Protein AF-A0A3D5YKK7-F1 (afdb_monomer_lite)

pLDDT: mean 90.48, std 13.0, range [45.09, 98.69]

Foldseek 3Di:
DDDPDPVVVVVVVVVVPPPDDALVNLQVQLVVCVVVVNLVSNLVSLVVSCVRVVPPVVSLVSNAVSLVVVLVVLVVQLVVCPPVLVSNLVSVVVSVVSLVVSVVRYDDPVPVVPCVVVNVVSLVVVLVVLVVVLVVCVVVVVLVVSLVSLVVSCVSPNPPDCSVVSNVVSVDPDDD

Secondary structure (DSSP, 8-state):
-----HHHHHHHHHGGGG----HHHHHHHHHHHHHTT-HHHHHHHHHHHHHHSTT-HHHHHHHHHHHHHHHHHHHHHHHHTTT-HHHHHHHHHHHHHHHHHHTTTS--TTTTTTTHHHHHHHHHHHHHHHHHHHHHHHHTT-HHHHHHHHHHHHHHSTT-TTHHHHHHHHHS----

Structure (mmCIF, N/CA/C/O backbone):
data_AF-A0A3D5YKK7-F1
#
_entry.id   AF-A0A3D5YKK7-F1
#
loop_
_atom_site.group_PDB
_atom_site.id
_atom_site.type_symbol
_atom_site.label_atom_id
_atom_site.label_alt_id
_atom_site.label_comp_id
_atom_site.label_asym_id
_atom_site.label_entity_id
_atom_site.label_seq_id
_atom_site.pdbx_PDB_ins_code
_atom_site.Cartn_x
_atom_site.Cartn_y
_atom_site.Cartn_z
_atom_site.occupancy
_atom_site.B_iso_or_equiv
_atom_site.auth_seq_id
_atom_site.auth_comp_id
_atom_site.auth_asym_id
_atom_site.auth_atom_id
_atom_site.pdbx_PDB_model_num
ATOM 1 N N . MET A 1 1 ? 16.039 -13.302 55.641 1.00 45.09 1 MET A N 1
ATOM 2 C CA . MET A 1 1 ? 15.856 -13.042 54.195 1.00 45.09 1 MET A CA 1
ATOM 3 C C . MET A 1 1 ? 16.913 -13.823 53.425 1.00 45.09 1 MET A C 1
ATOM 5 O O . MET A 1 1 ? 18.048 -13.379 53.337 1.00 45.09 1 MET A O 1
ATOM 9 N N . LYS A 1 2 ? 16.596 -15.053 53.003 1.00 49.09 2 LYS A N 1
ATOM 10 C CA . LYS A 1 2 ? 17.558 -15.962 52.362 1.00 49.09 2 LYS A CA 1
ATOM 11 C C . LYS A 1 2 ? 17.610 -15.684 50.860 1.00 49.09 2 LYS A C 1
ATOM 13 O O . LYS A 1 2 ? 16.580 -15.756 50.204 1.00 49.09 2 LYS A O 1
ATOM 18 N N . PHE A 1 3 ? 18.813 -15.353 50.388 1.00 52.88 3 PHE A N 1
ATOM 19 C CA . PHE A 1 3 ? 19.324 -15.435 49.018 1.00 52.88 3 PHE A CA 1
ATOM 20 C C . PHE A 1 3 ? 18.325 -15.996 47.992 1.00 52.88 3 PHE A C 1
ATOM 22 O O . PHE A 1 3 ? 18.299 -17.195 47.720 1.00 52.88 3 PHE A O 1
ATOM 29 N N . MET A 1 4 ? 17.517 -15.109 47.403 1.00 56.09 4 MET A N 1
ATOM 30 C CA . MET A 1 4 ? 16.804 -15.399 46.162 1.00 56.09 4 MET A CA 1
ATOM 31 C C . MET A 1 4 ? 17.864 -15.781 45.121 1.00 56.09 4 MET A C 1
ATOM 33 O O . MET A 1 4 ? 18.748 -14.987 44.804 1.00 56.09 4 MET A O 1
ATOM 37 N N . ASN A 1 5 ? 17.815 -17.037 44.682 1.00 63.28 5 ASN A N 1
ATOM 38 C CA . ASN A 1 5 ? 18.793 -17.712 43.836 1.00 63.28 5 ASN A CA 1
ATOM 39 C C . ASN A 1 5 ? 19.325 -16.837 42.689 1.00 63.28 5 ASN A C 1
ATOM 41 O O . ASN A 1 5 ? 18.693 -16.715 41.642 1.00 63.28 5 ASN A O 1
ATOM 45 N N . ILE A 1 6 ? 20.552 -16.332 42.833 1.00 68.00 6 ILE A N 1
ATOM 46 C CA . ILE A 1 6 ? 21.284 -15.611 41.776 1.00 68.00 6 ILE A CA 1
ATOM 47 C C . ILE A 1 6 ? 21.411 -16.458 40.494 1.00 68.00 6 ILE A C 1
ATOM 49 O O . ILE A 1 6 ? 21.442 -15.933 39.385 1.00 68.00 6 ILE A O 1
ATOM 53 N N . ARG A 1 7 ? 21.392 -17.793 40.642 1.00 68.38 7 ARG A N 1
ATOM 54 C CA . ARG A 1 7 ? 21.346 -18.762 39.538 1.00 68.38 7 ARG A CA 1
ATOM 55 C C . ARG A 1 7 ? 20.013 -18.748 38.781 1.00 68.38 7 ARG A C 1
ATOM 57 O O . ARG A 1 7 ? 20.026 -18.907 37.569 1.00 68.38 7 ARG A O 1
ATOM 64 N N . LEU A 1 8 ? 18.890 -18.516 39.465 1.00 70.06 8 LEU A N 1
ATOM 65 C CA . LEU A 1 8 ? 17.566 -18.383 38.845 1.00 70.06 8 LEU A CA 1
ATOM 66 C C . LEU A 1 8 ? 17.458 -17.057 38.075 1.00 70.06 8 LEU A C 1
ATOM 68 O O . LEU A 1 8 ? 16.921 -17.036 36.973 1.00 70.06 8 LEU A O 1
ATOM 72 N N . LEU A 1 9 ? 18.051 -15.981 38.607 1.00 69.50 9 LEU A N 1
ATOM 73 C CA . LEU A 1 9 ? 18.151 -14.680 37.932 1.00 69.50 9 LEU A CA 1
ATOM 74 C C . LEU A 1 9 ? 19.011 -14.755 36.653 1.00 69.50 9 LEU A C 1
ATOM 76 O O . LEU A 1 9 ? 18.621 -14.224 35.617 1.00 69.50 9 LEU A O 1
ATOM 80 N N . LEU A 1 10 ? 20.152 -15.454 36.699 1.00 69.19 10 LEU A N 1
ATOM 81 C CA . LEU A 1 10 ? 21.027 -15.672 35.535 1.00 69.19 10 LEU A CA 1
ATOM 82 C C . LEU A 1 10 ? 20.363 -16.532 34.447 1.00 69.19 10 LEU A C 1
ATOM 84 O O . LEU A 1 10 ? 20.529 -16.251 33.260 1.00 69.19 10 LEU A O 1
ATOM 88 N N . LEU A 1 11 ? 19.574 -17.536 34.839 1.00 69.62 11 LEU A N 1
ATOM 89 C CA . LEU A 1 11 ? 18.844 -18.404 33.909 1.00 69.62 11 LEU A CA 1
ATOM 90 C C . LEU A 1 11 ? 17.671 -17.665 33.242 1.00 69.62 11 LEU A C 1
ATOM 92 O O . LEU A 1 11 ? 17.438 -17.834 32.047 1.00 69.62 11 LEU A O 1
ATOM 96 N N . LEU A 1 12 ? 16.999 -16.771 33.979 1.00 68.12 12 LEU A N 1
ATOM 97 C CA . LEU A 1 12 ? 15.963 -15.887 33.439 1.00 68.12 12 LEU A CA 1
ATOM 98 C C . LEU A 1 12 ? 16.546 -14.829 32.479 1.00 68.12 12 LEU A C 1
ATOM 100 O O . LEU A 1 12 ? 15.922 -14.505 31.474 1.00 68.12 12 LEU A O 1
ATOM 104 N N . CYS A 1 13 ? 17.760 -14.332 32.748 1.00 64.31 13 CYS A N 1
ATOM 105 C CA . CYS A 1 13 ? 18.443 -13.336 31.913 1.00 64.31 13 CYS A CA 1
ATOM 106 C C . CYS A 1 13 ? 18.944 -13.918 30.570 1.00 64.31 13 CYS A C 1
ATOM 108 O O . CYS A 1 13 ? 18.939 -13.229 29.550 1.00 64.31 13 CYS A O 1
ATOM 110 N N . GLY A 1 14 ? 19.304 -15.208 30.531 1.00 64.50 14 GLY A N 1
ATOM 111 C CA . GLY A 1 14 ? 19.759 -15.890 29.310 1.00 64.50 14 GLY A CA 1
ATOM 112 C C . GLY A 1 14 ? 18.686 -16.042 28.221 1.00 64.50 14 GLY A C 1
ATOM 113 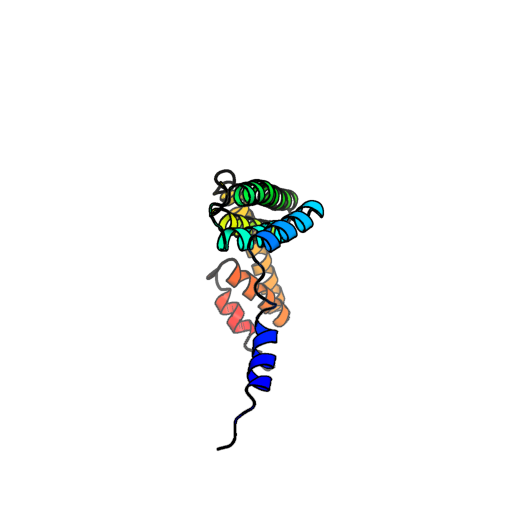O O . GLY A 1 14 ? 19.007 -16.012 27.034 1.00 64.50 14 GLY A O 1
ATOM 114 N N . LEU A 1 15 ? 17.405 -16.134 28.598 1.00 62.81 15 LEU A N 1
ATOM 115 C CA . LEU A 1 15 ? 16.281 -16.256 27.654 1.00 62.81 15 LEU A CA 1
ATOM 116 C C . LEU A 1 15 ? 15.999 -14.959 26.875 1.00 62.81 15 LEU A C 1
ATOM 118 O O . LEU A 1 15 ? 15.465 -15.008 25.768 1.00 62.81 15 LEU A O 1
ATOM 122 N N . ILE A 1 16 ? 16.406 -13.806 27.410 1.00 62.38 16 ILE A N 1
ATOM 123 C CA . ILE A 1 16 ? 16.103 -12.478 26.849 1.00 62.38 16 ILE A CA 1
ATOM 124 C C . ILE A 1 16 ? 17.078 -12.093 25.715 1.00 62.38 16 ILE A C 1
ATOM 126 O O . ILE A 1 16 ? 16.803 -11.188 24.931 1.00 62.38 16 ILE A O 1
ATOM 130 N N . LEU A 1 17 ? 18.209 -12.797 25.576 1.00 57.00 17 LEU A N 1
ATOM 131 C CA . LEU A 1 17 ? 19.287 -12.437 24.641 1.00 57.00 17 LEU A CA 1
ATOM 132 C C . LEU A 1 17 ? 19.128 -13.013 23.220 1.00 57.00 17 LEU A C 1
ATOM 134 O O . LEU A 1 17 ? 19.935 -12.706 22.344 1.00 57.00 17 LEU A O 1
ATOM 138 N N . THR A 1 18 ? 18.096 -13.817 22.949 1.00 59.97 18 THR A N 1
ATOM 139 C CA . THR A 1 18 ? 17.936 -14.511 21.652 1.00 59.97 18 THR A CA 1
ATOM 140 C C . THR A 1 18 ? 17.170 -13.719 20.586 1.00 59.97 18 THR A C 1
ATOM 142 O O . THR A 1 18 ? 17.125 -14.139 19.431 1.00 59.97 18 THR A O 1
ATOM 145 N N . SER A 1 19 ? 16.591 -12.559 20.913 1.00 55.19 19 SER A N 1
ATOM 146 C CA . SER A 1 19 ? 15.663 -11.857 20.008 1.00 55.19 19 SER A CA 1
ATOM 147 C C . SER A 1 19 ? 16.249 -10.648 19.269 1.00 55.19 19 SER A C 1
ATOM 149 O O . SER A 1 19 ? 15.604 -10.104 18.367 1.00 55.19 19 SER A O 1
ATOM 151 N N . CYS A 1 20 ? 17.485 -10.233 19.566 1.00 70.19 20 CYS A N 1
ATOM 152 C CA . CYS A 1 20 ? 18.083 -9.070 18.912 1.00 70.19 20 CYS A CA 1
ATOM 153 C C . CYS A 1 20 ? 18.785 -9.455 17.601 1.00 70.19 20 CYS A C 1
ATOM 155 O O . CYS A 1 20 ? 20.007 -9.575 17.513 1.00 70.19 20 CYS A O 1
ATOM 157 N N . HIS A 1 21 ? 18.004 -9.648 16.539 1.00 87.38 21 HIS A N 1
ATOM 158 C CA . HIS A 1 21 ? 18.564 -9.816 15.201 1.00 87.38 21 HIS A CA 1
ATOM 159 C C . HIS A 1 21 ? 19.270 -8.529 14.752 1.00 87.38 21 HIS A C 1
ATOM 161 O O . HIS A 1 21 ? 18.688 -7.449 14.780 1.00 87.38 21 HIS A O 1
ATOM 167 N N . GLY A 1 22 ? 20.525 -8.609 14.311 1.00 93.56 22 GLY A N 1
ATOM 168 C CA . GLY A 1 22 ? 21.270 -7.436 13.834 1.00 93.56 22 GLY A CA 1
ATOM 169 C C . GLY A 1 22 ? 20.873 -6.982 12.421 1.00 93.56 22 GLY A C 1
ATOM 170 O O . GLY A 1 22 ? 20.227 -7.706 11.668 1.00 93.56 22 GLY A O 1
ATOM 171 N N . ALA A 1 23 ? 21.339 -5.802 11.999 1.00 96.44 23 ALA A N 1
ATOM 172 C CA . ALA A 1 23 ? 21.065 -5.259 10.659 1.00 96.44 23 ALA A CA 1
ATOM 173 C C . ALA A 1 23 ? 21.444 -6.223 9.509 1.00 96.44 23 ALA A C 1
ATOM 175 O O . ALA A 1 23 ? 20.709 -6.382 8.539 1.00 96.44 23 ALA A O 1
ATOM 176 N N . LYS A 1 24 ? 22.574 -6.937 9.649 1.00 96.94 24 LYS A N 1
ATOM 177 C CA . LYS A 1 24 ? 23.055 -7.925 8.665 1.00 96.94 24 LYS A CA 1
ATOM 178 C C . LYS A 1 24 ? 22.111 -9.122 8.515 1.00 96.94 24 LYS A C 1
ATOM 180 O O . LYS A 1 24 ? 22.037 -9.688 7.430 1.00 96.94 24 LYS A O 1
ATOM 185 N N . TYR A 1 25 ? 21.421 -9.519 9.587 1.00 97.25 25 TYR A N 1
ATOM 186 C CA . TYR A 1 25 ? 20.433 -10.595 9.524 1.00 97.25 25 TYR A CA 1
ATOM 187 C C . TYR A 1 25 ? 19.269 -10.185 8.624 1.00 97.25 25 TYR A C 1
ATOM 189 O O . TYR A 1 25 ? 18.972 -10.894 7.669 1.00 97.25 25 TYR A O 1
ATOM 197 N N . HIS A 1 26 ? 18.687 -9.011 8.877 1.00 98.12 26 HIS A N 1
ATOM 198 C CA . HIS A 1 26 ? 17.561 -8.503 8.095 1.00 98.12 26 HIS A CA 1
ATOM 199 C C . HIS A 1 26 ? 17.933 -8.315 6.624 1.00 98.12 26 HIS A C 1
ATOM 201 O O . HIS A 1 26 ? 17.207 -8.762 5.749 1.00 98.12 26 HIS A O 1
ATOM 207 N N . TYR A 1 27 ? 19.127 -7.795 6.331 1.00 98.50 27 TYR A N 1
ATOM 208 C CA . TYR A 1 27 ? 19.618 -7.728 4.953 1.00 98.50 27 TYR A CA 1
ATOM 209 C C . TYR A 1 27 ? 19.679 -9.107 4.270 1.00 98.50 27 TYR A C 1
ATOM 211 O O . TYR A 1 27 ? 19.217 -9.267 3.144 1.00 98.50 27 TYR A O 1
ATOM 219 N N . LYS A 1 28 ? 20.200 -10.133 4.960 1.00 98.38 28 LYS A N 1
ATOM 220 C CA . LYS A 1 28 ? 20.236 -11.502 4.421 1.00 98.38 28 LYS A CA 1
ATOM 221 C C . LYS A 1 28 ? 18.837 -12.086 4.214 1.00 98.38 28 LYS A C 1
ATOM 223 O O . LYS A 1 28 ? 18.630 -12.777 3.224 1.00 98.38 28 LYS A O 1
ATOM 228 N N . GLN A 1 29 ? 17.898 -11.838 5.126 1.00 98.50 29 GLN A N 1
ATOM 229 C CA . GLN A 1 29 ? 16.512 -12.289 4.963 1.00 98.50 29 GLN A CA 1
ATOM 230 C C . GLN A 1 29 ? 15.825 -11.578 3.798 1.00 98.50 29 GLN A C 1
ATOM 232 O O . GLN A 1 29 ? 15.177 -12.231 2.989 1.00 98.50 29 GLN A O 1
ATOM 237 N N . GLY A 1 30 ? 16.042 -10.269 3.653 1.00 98.31 30 GLY A N 1
ATOM 238 C CA . GLY A 1 30 ? 15.562 -9.509 2.503 1.00 98.31 30 GLY A CA 1
ATOM 239 C C . GLY A 1 30 ? 16.059 -10.094 1.183 1.00 98.31 30 GLY A C 1
ATOM 240 O O . GLY A 1 30 ? 15.263 -10.283 0.269 1.00 98.31 30 GLY A O 1
ATOM 241 N N . ASN A 1 31 ? 17.335 -10.491 1.112 1.00 98.56 31 ASN A N 1
ATOM 242 C CA . ASN A 1 31 ? 17.887 -11.155 -0.074 1.00 98.56 31 ASN A CA 1
ATOM 243 C C . ASN A 1 31 ? 17.201 -12.490 -0.375 1.00 98.56 31 ASN A C 1
ATOM 245 O O . ASN A 1 31 ? 16.842 -12.720 -1.522 1.00 98.56 31 ASN A O 1
ATOM 249 N N . LYS A 1 32 ? 16.945 -13.325 0.639 1.00 98.62 32 LYS A N 1
ATOM 250 C CA . LYS A 1 32 ? 16.210 -14.587 0.453 1.00 98.62 32 LYS A CA 1
ATOM 251 C C . LYS A 1 32 ? 14.800 -14.357 -0.090 1.00 98.62 32 LYS A C 1
ATOM 253 O O . LYS A 1 32 ? 14.367 -15.055 -0.999 1.00 98.62 32 LYS A O 1
ATOM 258 N N . PHE A 1 33 ? 14.087 -13.363 0.440 1.00 98.69 33 PHE A N 1
ATOM 259 C CA . PHE A 1 33 ? 12.772 -12.997 -0.085 1.00 98.69 33 PHE A CA 1
ATOM 260 C C . PHE A 1 33 ? 12.858 -12.472 -1.519 1.00 98.69 33 PHE A C 1
ATOM 262 O O . PHE A 1 33 ? 12.038 -12.845 -2.351 1.00 98.69 33 PHE A O 1
ATOM 269 N N . ALA A 1 34 ? 13.862 -11.653 -1.831 1.00 97.88 34 ALA A N 1
ATOM 270 C CA . ALA A 1 34 ? 14.068 -11.133 -3.176 1.00 97.88 34 ALA A CA 1
ATOM 271 C C . ALA A 1 34 ? 14.415 -12.235 -4.194 1.00 97.88 34 ALA A C 1
ATOM 273 O O . ALA A 1 34 ? 13.921 -12.185 -5.317 1.00 97.88 34 ALA A O 1
ATOM 274 N N . GLU A 1 35 ? 15.222 -13.227 -3.807 1.00 97.75 35 GLU A N 1
ATOM 275 C CA . GLU A 1 35 ? 15.522 -14.428 -4.606 1.00 97.75 35 GLU A CA 1
ATOM 276 C C . GLU A 1 35 ? 14.260 -15.257 -4.876 1.00 97.75 35 GLU A C 1
ATOM 278 O O . GLU A 1 35 ? 14.103 -15.806 -5.960 1.00 97.75 35 GLU A O 1
ATOM 283 N N . ALA A 1 36 ? 13.323 -15.282 -3.927 1.00 98.00 36 ALA A N 1
ATOM 284 C CA . ALA A 1 36 ? 12.013 -15.908 -4.083 1.00 98.00 36 ALA A CA 1
ATOM 285 C C . ALA A 1 36 ? 10.967 -15.006 -4.777 1.00 98.00 36 ALA A C 1
ATOM 287 O O . ALA A 1 36 ? 9.779 -15.315 -4.733 1.00 98.00 36 ALA A O 1
ATOM 288 N N . HIS A 1 37 ? 11.370 -13.876 -5.374 1.00 96.69 37 HIS A N 1
ATOM 289 C CA . HIS A 1 37 ? 10.481 -12.873 -5.988 1.00 96.69 37 HIS A CA 1
ATOM 290 C C . HIS A 1 37 ? 9.419 -12.277 -5.040 1.00 96.69 37 HIS A C 1
ATOM 292 O O . HIS A 1 37 ? 8.447 -11.660 -5.466 1.00 96.69 37 HIS A O 1
ATOM 298 N N . MET A 1 38 ? 9.621 -12.389 -3.728 1.00 98.25 38 MET A N 1
ATOM 299 C CA . MET A 1 38 ? 8.737 -11.834 -2.706 1.00 98.25 38 MET A CA 1
ATOM 300 C C . MET A 1 38 ? 9.153 -10.394 -2.383 1.00 98.25 38 MET A C 1
ATOM 302 O O . MET A 1 38 ? 9.833 -10.129 -1.388 1.00 98.25 38 MET A O 1
ATOM 306 N N . LEU A 1 39 ? 8.735 -9.440 -3.219 1.00 98.38 39 LEU A N 1
ATOM 307 C CA . LEU A 1 39 ? 9.184 -8.046 -3.127 1.00 98.38 39 LEU A CA 1
ATOM 308 C C . LEU A 1 39 ? 8.738 -7.339 -1.835 1.00 98.38 39 LEU A C 1
ATOM 310 O O . LEU A 1 39 ? 9.580 -6.749 -1.159 1.00 98.38 39 LEU A O 1
ATOM 314 N N . LYS A 1 40 ? 7.459 -7.440 -1.431 1.00 98.50 40 LYS A N 1
ATOM 315 C CA . LYS A 1 40 ? 6.943 -6.798 -0.196 1.00 98.50 40 LYS A CA 1
ATOM 316 C C . LYS A 1 40 ? 7.689 -7.266 1.070 1.00 98.50 40 LYS A C 1
ATOM 318 O O . LYS A 1 40 ? 8.144 -6.413 1.843 1.00 98.50 40 LYS A O 1
ATOM 323 N N . PRO A 1 41 ? 7.880 -8.582 1.303 1.00 98.50 41 PRO A N 1
ATOM 324 C CA . PRO A 1 41 ? 8.709 -9.059 2.411 1.00 98.50 41 PRO A CA 1
ATOM 325 C C . PRO A 1 41 ? 10.170 -8.610 2.306 1.00 98.50 41 PRO A C 1
ATOM 327 O O . PRO A 1 41 ? 10.742 -8.191 3.313 1.00 98.50 41 PRO A O 1
ATOM 330 N N . ALA A 1 42 ? 10.757 -8.620 1.104 1.00 98.69 42 ALA A N 1
ATOM 331 C CA . ALA A 1 42 ? 12.142 -8.200 0.905 1.00 98.69 42 ALA A CA 1
ATOM 332 C C . ALA A 1 42 ? 12.378 -6.747 1.347 1.00 98.69 42 ALA A C 1
ATOM 334 O O . ALA A 1 42 ? 13.235 -6.494 2.194 1.00 98.69 42 ALA A O 1
ATOM 335 N N . VAL A 1 43 ? 11.575 -5.799 0.851 1.00 98.38 43 VAL A N 1
ATOM 336 C CA . VAL A 1 43 ? 11.707 -4.372 1.208 1.00 98.38 43 VAL A CA 1
ATOM 337 C C . VAL A 1 43 ? 11.406 -4.107 2.684 1.00 98.38 43 VAL A C 1
ATOM 339 O O . VAL A 1 43 ? 11.996 -3.218 3.297 1.00 98.38 43 VAL A O 1
ATOM 342 N N . THR A 1 44 ? 10.531 -4.909 3.294 1.00 98.31 44 THR A N 1
ATOM 343 C CA . THR A 1 44 ? 10.249 -4.833 4.734 1.00 98.31 44 THR A CA 1
ATOM 344 C C . THR A 1 44 ? 11.469 -5.233 5.561 1.00 98.31 44 THR A C 1
ATOM 346 O O . THR A 1 44 ? 11.801 -4.570 6.545 1.00 98.31 44 THR A O 1
ATOM 349 N N . GLU A 1 45 ? 12.175 -6.288 5.160 1.00 98.50 45 GLU A N 1
ATOM 350 C CA . GLU A 1 45 ? 13.419 -6.693 5.813 1.00 98.50 45 GLU A CA 1
ATOM 351 C C . GLU A 1 45 ? 14.556 -5.695 5.553 1.00 98.50 45 GLU A C 1
ATOM 353 O O . GLU A 1 45 ? 15.286 -5.344 6.482 1.00 98.50 45 GLU A O 1
ATOM 358 N N . TYR A 1 46 ? 14.680 -5.142 4.344 1.00 98.44 46 TYR A N 1
ATOM 359 C CA . TYR A 1 46 ? 15.670 -4.091 4.082 1.00 98.44 46 TYR A CA 1
ATOM 360 C C . TYR A 1 46 ? 15.424 -2.836 4.911 1.00 98.44 46 TYR A C 1
ATOM 362 O O . TYR A 1 46 ? 16.384 -2.299 5.465 1.00 98.44 46 TYR A O 1
ATOM 370 N N . LYS A 1 47 ? 14.164 -2.428 5.114 1.00 97.50 47 LYS A N 1
ATOM 371 C CA . LYS A 1 47 ? 13.835 -1.368 6.075 1.00 97.50 47 LYS A CA 1
ATOM 372 C C . LYS A 1 47 ? 14.386 -1.693 7.462 1.00 97.50 47 LYS A C 1
ATOM 374 O O . LYS A 1 47 ? 15.085 -0.869 8.033 1.00 97.50 47 LYS A O 1
ATOM 379 N N . LYS A 1 48 ? 14.133 -2.891 8.002 1.00 97.50 48 LYS A N 1
ATOM 380 C CA . LYS A 1 48 ? 14.650 -3.281 9.332 1.00 97.50 48 LYS A CA 1
ATOM 381 C C . LYS A 1 48 ? 16.183 -3.248 9.396 1.00 97.50 48 LYS A C 1
ATOM 383 O O . LYS A 1 48 ? 16.751 -3.002 10.461 1.00 97.50 48 LYS A O 1
ATOM 388 N N . ALA A 1 49 ? 16.864 -3.521 8.282 1.00 97.94 49 ALA A N 1
ATOM 389 C CA . ALA A 1 49 ? 18.314 -3.387 8.182 1.00 97.94 49 ALA A CA 1
ATOM 390 C C . ALA A 1 49 ? 18.757 -1.913 8.190 1.00 97.94 49 ALA A C 1
ATOM 392 O O . ALA A 1 49 ? 19.686 -1.568 8.923 1.00 97.94 49 ALA A O 1
ATOM 393 N N . LEU A 1 50 ? 18.078 -1.056 7.422 1.00 97.25 50 LEU A N 1
ATOM 394 C CA . LEU A 1 50 ? 18.345 0.381 7.313 1.00 97.25 50 LEU A CA 1
ATOM 395 C C . LEU A 1 50 ? 18.004 1.142 8.594 1.00 97.25 50 LEU A C 1
ATOM 397 O O . LEU A 1 50 ? 18.812 1.947 9.025 1.00 97.25 50 LEU A O 1
ATOM 401 N N . ASP A 1 51 ? 16.910 0.820 9.282 1.00 95.25 51 ASP A N 1
ATOM 402 C CA . ASP A 1 51 ? 16.566 1.417 10.583 1.00 95.25 51 ASP A CA 1
ATOM 403 C C . ASP A 1 51 ? 17.699 1.236 11.613 1.00 95.25 51 ASP A C 1
ATOM 405 O O . ASP A 1 51 ? 17.881 2.053 12.510 1.00 95.25 51 ASP A O 1
ATOM 409 N N . LYS A 1 52 ? 18.480 0.155 11.478 1.00 95.75 52 LYS A N 1
ATOM 410 C CA . LYS A 1 52 ? 19.629 -0.152 12.342 1.00 95.75 52 LYS A CA 1
ATOM 411 C C . LYS A 1 52 ?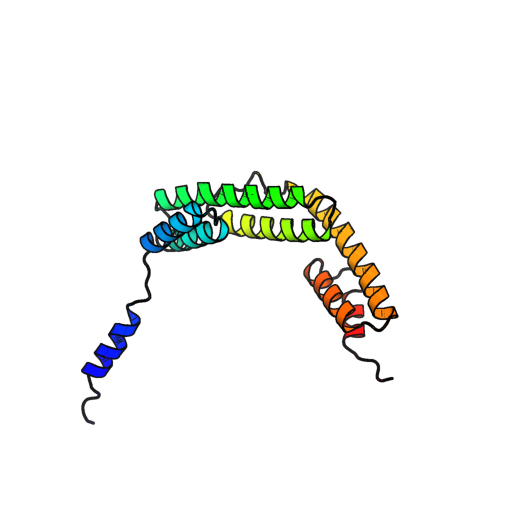 20.946 0.412 11.809 1.00 95.75 52 LYS A C 1
ATOM 413 O O . LYS A 1 52 ? 21.860 0.645 12.596 1.00 95.75 52 LYS A O 1
ATOM 418 N N . LYS A 1 53 ? 21.093 0.539 10.486 1.00 96.81 53 LYS A N 1
ATOM 419 C CA . LYS A 1 53 ? 22.294 1.052 9.801 1.00 96.81 53 LYS A CA 1
ATOM 420 C C . LYS A 1 53 ? 21.897 1.850 8.544 1.00 96.81 53 LYS A C 1
ATOM 422 O O . LYS A 1 53 ? 22.019 1.304 7.444 1.00 96.81 53 LYS A O 1
ATOM 427 N N . PRO A 1 54 ? 21.455 3.114 8.696 1.00 94.44 54 PRO A N 1
ATOM 428 C CA . PRO A 1 54 ? 20.818 3.875 7.614 1.00 94.44 54 PRO A CA 1
ATOM 429 C C . PRO A 1 54 ? 21.735 4.159 6.424 1.00 94.44 54 PRO A C 1
ATOM 431 O O . PRO A 1 54 ? 21.311 4.092 5.280 1.00 94.44 54 PRO A O 1
ATOM 434 N N . GLU A 1 55 ? 23.017 4.404 6.682 1.00 94.12 55 GLU A N 1
ATOM 435 C CA . GLU A 1 55 ? 23.987 4.822 5.659 1.00 94.12 55 GLU A CA 1
ATOM 436 C C . GLU A 1 55 ? 24.737 3.642 5.026 1.00 94.12 55 GLU A C 1
ATOM 438 O O . GLU A 1 55 ? 25.715 3.808 4.292 1.00 94.12 55 GLU A O 1
ATOM 443 N N . LYS A 1 56 ? 24.329 2.400 5.321 1.00 97.44 56 LYS A N 1
ATOM 444 C CA . LYS A 1 56 ? 25.020 1.241 4.761 1.00 97.44 56 LYS A CA 1
ATOM 445 C C . LYS A 1 56 ? 24.673 1.115 3.279 1.00 97.44 56 LYS A C 1
ATOM 447 O O . LYS A 1 56 ? 23.637 0.561 2.932 1.00 97.44 56 LYS A O 1
ATOM 452 N N . VAL A 1 57 ? 25.607 1.533 2.424 1.00 97.06 57 VAL A N 1
ATOM 453 C CA . VAL A 1 57 ? 25.479 1.568 0.953 1.00 97.06 57 VAL A CA 1
ATOM 454 C C . VAL A 1 57 ? 24.826 0.310 0.366 1.00 97.06 57 VAL A C 1
ATOM 456 O O . VAL A 1 57 ? 23.839 0.415 -0.349 1.00 97.06 57 VAL A O 1
ATOM 459 N N . ASN A 1 58 ? 25.287 -0.895 0.724 1.00 97.75 58 ASN A N 1
ATOM 460 C CA . ASN A 1 58 ? 24.702 -2.133 0.185 1.00 97.75 58 ASN A CA 1
ATOM 461 C C . ASN A 1 58 ? 23.214 -2.319 0.540 1.00 97.75 58 ASN A C 1
ATOM 463 O O . ASN A 1 58 ? 22.479 -2.939 -0.222 1.00 97.75 58 ASN A O 1
ATOM 467 N N . PHE A 1 59 ? 22.768 -1.821 1.697 1.00 98.25 59 PHE A N 1
ATOM 468 C CA . PHE A 1 59 ? 21.367 -1.917 2.113 1.00 98.25 59 PHE A CA 1
ATOM 469 C C . PHE A 1 59 ? 20.514 -0.909 1.346 1.00 98.25 59 PHE A C 1
ATOM 471 O O . PHE A 1 59 ? 19.426 -1.264 0.904 1.00 98.25 59 PHE A O 1
ATOM 478 N N . LEU A 1 60 ? 21.041 0.303 1.139 1.00 97.88 60 LEU A N 1
ATOM 479 C CA . LEU A 1 60 ? 20.410 1.333 0.316 1.00 97.88 60 LEU A CA 1
ATOM 480 C C . LEU A 1 60 ? 20.242 0.854 -1.129 1.00 97.88 60 LEU A C 1
ATOM 482 O O . LEU A 1 60 ? 19.140 0.907 -1.650 1.00 97.88 60 LEU A O 1
ATOM 486 N N . ILE A 1 61 ? 21.285 0.278 -1.738 1.00 98.12 61 ILE A N 1
ATOM 487 C CA . ILE A 1 61 ? 21.218 -0.263 -3.108 1.00 98.12 61 ILE A CA 1
ATOM 488 C C . ILE A 1 61 ? 20.168 -1.377 -3.223 1.00 98.12 61 ILE A C 1
ATOM 490 O O . ILE A 1 61 ? 19.396 -1.411 -4.179 1.00 98.12 61 ILE A O 1
ATOM 494 N N . ALA A 1 62 ? 20.116 -2.296 -2.254 1.00 98.31 62 ALA A N 1
ATOM 495 C CA . ALA A 1 62 ? 19.120 -3.365 -2.269 1.00 98.31 62 ALA A CA 1
ATOM 496 C C . ALA A 1 62 ? 17.690 -2.827 -2.098 1.00 98.31 62 ALA A C 1
ATOM 498 O O . ALA A 1 62 ? 16.772 -3.307 -2.768 1.00 98.31 62 ALA A O 1
ATOM 499 N N 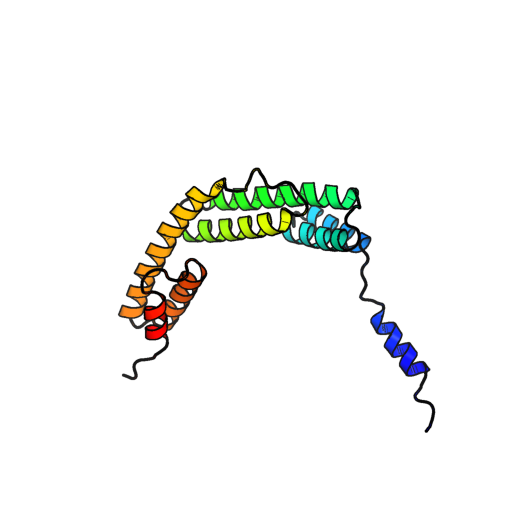. MET A 1 63 ? 17.512 -1.822 -1.236 1.00 98.25 63 MET A N 1
ATOM 500 C CA . MET A 1 63 ? 16.239 -1.136 -1.033 1.00 98.25 63 MET A CA 1
ATOM 501 C C . MET A 1 63 ? 15.798 -0.375 -2.284 1.00 98.25 63 MET A C 1
ATOM 503 O O . MET A 1 63 ? 14.650 -0.522 -2.680 1.00 98.25 63 MET A O 1
ATOM 507 N N . GLU A 1 64 ? 16.704 0.352 -2.939 1.00 98.06 64 GLU A N 1
ATOM 508 C CA . GLU A 1 64 ? 16.467 1.038 -4.215 1.00 98.06 64 GLU A CA 1
ATOM 509 C C . GLU A 1 64 ? 15.995 0.051 -5.279 1.00 98.06 64 GLU A C 1
ATOM 511 O O . GLU A 1 64 ? 14.886 0.153 -5.796 1.00 98.06 64 GLU A O 1
ATOM 516 N N . HIS A 1 65 ? 16.787 -0.987 -5.541 1.00 98.00 65 HIS A N 1
ATOM 517 C CA . HIS A 1 65 ? 16.490 -1.933 -6.609 1.00 98.00 65 HIS A CA 1
ATOM 518 C C . HIS A 1 65 ? 15.172 -2.690 -6.378 1.00 98.00 65 HIS A C 1
ATOM 520 O O . HIS A 1 65 ? 14.363 -2.846 -7.293 1.00 98.00 65 HIS A O 1
ATOM 526 N N . ARG A 1 66 ? 14.931 -3.186 -5.157 1.00 98.38 66 ARG A N 1
ATOM 527 C CA . ARG A 1 66 ? 13.727 -3.986 -4.860 1.00 98.38 66 ARG A CA 1
ATOM 528 C C . ARG A 1 66 ? 12.503 -3.132 -4.548 1.00 98.38 66 ARG A C 1
ATOM 530 O O . ARG A 1 66 ? 11.395 -3.566 -4.843 1.00 98.38 66 ARG A O 1
ATOM 537 N N . GLY A 1 67 ? 12.690 -1.936 -3.999 1.00 98.31 67 GLY A N 1
ATOM 538 C CA . GLY A 1 67 ? 11.635 -0.948 -3.793 1.00 98.31 67 GLY A CA 1
ATOM 539 C C . GLY A 1 67 ? 11.091 -0.428 -5.116 1.00 98.31 67 GLY A C 1
ATOM 540 O O . GLY A 1 67 ? 9.882 -0.473 -5.330 1.00 98.31 67 GLY A O 1
ATOM 541 N N . SER A 1 68 ? 11.971 -0.043 -6.040 1.00 98.25 68 SER A N 1
ATOM 542 C CA . SER A 1 68 ? 11.574 0.407 -7.376 1.00 98.25 68 SER A CA 1
ATOM 543 C C . SER A 1 68 ? 10.874 -0.704 -8.164 1.00 98.25 68 SER A C 1
ATOM 545 O O . SER A 1 68 ? 9.825 -0.456 -8.756 1.00 98.25 68 SER A O 1
ATOM 547 N N . ALA A 1 69 ? 11.367 -1.948 -8.087 1.00 98.31 69 ALA A N 1
ATOM 548 C CA . ALA A 1 69 ? 10.689 -3.103 -8.683 1.00 98.31 69 ALA A CA 1
ATOM 549 C C . ALA A 1 69 ? 9.295 -3.359 -8.079 1.00 98.31 69 ALA A C 1
ATOM 551 O O . ALA A 1 69 ? 8.363 -3.693 -8.806 1.00 98.31 69 ALA A O 1
ATOM 552 N N . LEU A 1 70 ? 9.135 -3.185 -6.761 1.00 98.62 70 LEU A N 1
ATOM 553 C CA . LEU A 1 70 ? 7.838 -3.340 -6.102 1.00 98.62 70 LEU A CA 1
ATOM 554 C C . LEU A 1 70 ? 6.835 -2.290 -6.584 1.00 98.62 70 LEU A C 1
ATOM 556 O O . LEU A 1 70 ? 5.687 -2.631 -6.852 1.00 98.62 70 LEU A O 1
ATOM 560 N N . LEU A 1 71 ? 7.245 -1.023 -6.683 1.00 98.50 71 LEU A N 1
ATOM 561 C CA . LEU A 1 71 ? 6.357 0.031 -7.177 1.00 98.50 71 LEU A CA 1
ATOM 562 C C . LEU A 1 71 ? 5.953 -0.219 -8.629 1.00 98.50 71 LEU A C 1
ATOM 564 O O . LEU A 1 71 ? 4.770 -0.107 -8.945 1.00 98.50 71 LEU A O 1
ATOM 568 N N . GLU A 1 72 ? 6.892 -0.636 -9.477 1.00 98.25 72 GLU A N 1
ATOM 569 C CA . GLU A 1 72 ? 6.599 -0.982 -10.869 1.00 98.25 72 GLU A CA 1
ATOM 570 C C . GLU A 1 72 ? 5.566 -2.119 -10.960 1.00 98.25 72 GLU A C 1
ATOM 572 O O . GLU A 1 72 ? 4.591 -2.010 -11.704 1.00 98.25 72 GLU A O 1
ATOM 577 N N . GLU A 1 73 ? 5.719 -3.178 -10.156 1.00 98.31 73 GLU A N 1
ATOM 578 C CA . GLU A 1 73 ? 4.758 -4.286 -10.090 1.00 98.31 73 GLU A CA 1
ATOM 579 C C . GLU A 1 73 ? 3.374 -3.813 -9.618 1.00 98.31 73 GLU A C 1
ATOM 581 O O . GLU A 1 73 ? 2.353 -4.162 -10.213 1.00 98.31 73 GLU A O 1
ATOM 586 N N . LEU A 1 74 ? 3.314 -2.998 -8.561 1.00 98.38 74 LEU A N 1
ATOM 587 C CA . LEU A 1 74 ? 2.053 -2.517 -7.994 1.00 98.38 74 LEU A CA 1
ATOM 588 C C . LEU A 1 74 ? 1.293 -1.607 -8.961 1.00 98.38 74 LEU A C 1
ATOM 590 O O . LEU A 1 74 ? 0.096 -1.813 -9.167 1.00 98.38 74 LEU A O 1
ATOM 594 N N . TYR A 1 75 ? 1.970 -0.648 -9.593 1.00 97.81 75 TYR A N 1
ATOM 595 C CA . TYR A 1 75 ? 1.332 0.236 -10.569 1.00 97.81 75 TYR A CA 1
ATOM 596 C C . TYR A 1 75 ? 1.015 -0.475 -11.888 1.00 97.81 75 TYR A C 1
ATOM 598 O O . TYR A 1 75 ? 0.013 -0.163 -12.527 1.00 97.81 75 TYR A O 1
ATOM 606 N N . THR A 1 76 ? 1.789 -1.488 -12.276 1.00 97.19 76 THR A N 1
ATOM 607 C CA . THR A 1 76 ? 1.433 -2.359 -13.403 1.00 97.19 76 THR A CA 1
ATOM 608 C C . THR A 1 76 ? 0.170 -3.167 -13.104 1.00 97.19 76 THR A C 1
ATOM 610 O O . THR A 1 76 ? -0.741 -3.208 -13.928 1.00 97.19 76 THR A O 1
ATOM 613 N N . ASN A 1 77 ? 0.055 -3.739 -11.904 1.00 96.69 77 ASN A N 1
ATOM 614 C CA . ASN A 1 77 ? -1.154 -4.440 -11.469 1.00 96.69 77 ASN A CA 1
ATOM 615 C C . ASN A 1 77 ? -2.374 -3.514 -11.371 1.00 96.69 77 ASN A C 1
ATOM 617 O O . ASN A 1 77 ? -3.487 -3.952 -11.650 1.00 96.69 77 ASN A O 1
ATOM 621 N N . TYR A 1 78 ? -2.177 -2.251 -10.987 1.00 96.75 78 TYR A N 1
ATOM 622 C CA . TYR A 1 78 ? -3.217 -1.227 -11.046 1.00 96.75 78 TYR A CA 1
ATOM 623 C C . TYR A 1 78 ? -3.696 -0.996 -12.485 1.00 96.75 78 TYR A C 1
ATOM 625 O O . TYR A 1 78 ? -4.892 -1.085 -12.742 1.00 96.75 78 TYR A O 1
ATOM 633 N N . ARG A 1 79 ? -2.780 -0.809 -13.444 1.00 94.06 79 ARG A N 1
ATOM 634 C CA . ARG A 1 79 ? -3.144 -0.633 -14.862 1.00 94.06 79 ARG A CA 1
ATOM 635 C C . ARG A 1 79 ? -3.845 -1.855 -15.457 1.00 94.06 79 ARG A C 1
ATOM 637 O O . ARG A 1 79 ? -4.762 -1.697 -16.250 1.00 94.06 79 ARG A O 1
ATOM 644 N N . PHE A 1 80 ? -3.456 -3.070 -15.072 1.00 93.31 80 PHE A N 1
ATOM 645 C CA . PHE A 1 80 ? -4.132 -4.290 -15.533 1.00 93.31 80 PHE A CA 1
ATOM 646 C C . PHE A 1 80 ? -5.517 -4.512 -14.916 1.00 93.31 80 PHE A C 1
ATOM 648 O O . PHE A 1 80 ? -6.275 -5.336 -15.424 1.00 93.31 80 PHE A O 1
ATOM 655 N N . ALA A 1 81 ? -5.856 -3.806 -13.837 1.00 91.62 81 ALA A N 1
ATOM 656 C CA . ALA A 1 81 ? -7.192 -3.844 -13.253 1.00 91.62 81 ALA A CA 1
ATOM 657 C C . ALA A 1 81 ? -8.191 -2.923 -13.977 1.00 91.62 81 ALA A C 1
ATOM 659 O O . ALA A 1 81 ? -9.377 -2.955 -13.641 1.00 91.62 81 ALA A O 1
ATOM 660 N N . ASP A 1 82 ? -7.733 -2.127 -14.952 1.00 82.31 82 ASP A N 1
ATOM 661 C CA . ASP A 1 82 ? -8.563 -1.146 -15.645 1.00 82.31 82 ASP A CA 1
ATOM 662 C C . ASP A 1 82 ? -9.836 -1.763 -16.251 1.00 82.31 82 ASP A C 1
ATOM 664 O O . ASP A 1 82 ? -9.866 -2.914 -16.693 1.00 82.31 82 ASP A O 1
ATOM 668 N N . GLY A 1 83 ? -10.931 -1.005 -16.195 1.00 80.56 83 GLY A N 1
ATOM 669 C CA . GLY A 1 83 ? -12.282 -1.491 -16.490 1.00 80.56 83 GLY A CA 1
ATOM 670 C C . GLY A 1 83 ? -12.973 -2.244 -15.340 1.00 80.56 83 GLY A C 1
ATOM 671 O O . GLY A 1 83 ? -14.174 -2.505 -15.426 1.00 80.56 83 GLY A O 1
ATOM 672 N N . ASN A 1 84 ? -12.276 -2.555 -14.240 1.00 89.31 84 ASN A N 1
ATOM 673 C CA . ASN A 1 84 ? -12.874 -3.013 -12.983 1.00 89.31 84 ASN A CA 1
ATOM 674 C C . ASN A 1 84 ? -12.602 -2.004 -11.860 1.00 89.31 84 ASN A C 1
ATOM 676 O O . ASN A 1 84 ? -11.686 -2.186 -11.060 1.00 89.31 84 ASN A O 1
ATOM 680 N N . ASP A 1 85 ? -13.445 -0.970 -11.766 1.00 84.38 85 ASP A N 1
ATOM 681 C CA . ASP A 1 85 ? -13.242 0.163 -10.850 1.00 84.38 85 ASP A CA 1
ATOM 682 C C . ASP A 1 85 ? -12.974 -0.254 -9.395 1.00 84.38 85 ASP A C 1
ATOM 684 O O . ASP A 1 85 ? -12.123 0.330 -8.732 1.00 84.38 85 ASP A O 1
ATOM 688 N N . SER A 1 86 ? -13.662 -1.289 -8.892 1.00 88.56 86 SER A N 1
ATOM 689 C CA . SER A 1 86 ? -13.446 -1.799 -7.529 1.00 88.56 86 SER A CA 1
ATOM 690 C C . SER A 1 86 ? -12.013 -2.291 -7.345 1.00 88.56 86 SER A C 1
ATOM 692 O O . SER A 1 86 ? -11.321 -1.900 -6.404 1.00 88.56 86 SER A O 1
ATOM 694 N N . LEU A 1 87 ? -11.557 -3.142 -8.266 1.00 91.44 87 LEU A N 1
ATOM 695 C CA . LEU A 1 87 ? -10.221 -3.712 -8.211 1.00 91.44 87 LEU A CA 1
ATOM 696 C C . LEU A 1 87 ? -9.159 -2.627 -8.418 1.00 91.44 87 LEU A C 1
ATOM 698 O O . LEU A 1 87 ? -8.191 -2.594 -7.658 1.00 91.44 87 LEU A O 1
ATOM 702 N N . SER A 1 88 ? -9.357 -1.722 -9.379 1.00 93.69 88 SER A N 1
ATOM 703 C CA . SER A 1 88 ? -8.429 -0.623 -9.658 1.00 93.69 88 SER A CA 1
ATOM 704 C C . SER A 1 88 ? -8.251 0.299 -8.456 1.00 93.69 88 SER A C 1
ATOM 706 O O . SER A 1 88 ? -7.114 0.552 -8.059 1.00 93.69 88 SER A O 1
ATOM 708 N N . VAL A 1 89 ? -9.342 0.714 -7.797 1.00 96.38 89 VAL A N 1
ATOM 709 C CA . VAL A 1 89 ? -9.295 1.558 -6.587 1.00 96.38 89 VAL A CA 1
ATOM 710 C C . VAL A 1 89 ? -8.407 0.928 -5.516 1.00 96.38 89 VAL A C 1
ATOM 712 O O . VAL A 1 89 ? -7.494 1.574 -5.001 1.00 96.38 89 VAL A O 1
ATOM 715 N N . TYR A 1 90 ? -8.610 -0.353 -5.204 1.00 96.44 90 TYR A N 1
ATOM 716 C CA . TYR A 1 90 ? -7.822 -1.017 -4.165 1.00 96.44 90 TYR A CA 1
ATOM 717 C C . TYR A 1 90 ? -6.368 -1.273 -4.566 1.00 96.44 90 TYR A C 1
ATOM 719 O O . TYR A 1 90 ? -5.480 -1.195 -3.713 1.00 96.44 90 TYR A O 1
ATOM 727 N N . LYS A 1 91 ? -6.095 -1.548 -5.846 1.00 97.69 91 LYS A N 1
ATOM 728 C CA . LYS A 1 91 ? -4.722 -1.693 -6.349 1.00 97.69 91 LYS A CA 1
ATOM 729 C C . LYS A 1 91 ? -3.961 -0.373 -6.296 1.00 97.69 91 LYS A C 1
ATOM 731 O O . LYS A 1 91 ? -2.813 -0.370 -5.855 1.00 97.69 91 LYS A O 1
ATOM 736 N N . PHE A 1 92 ? -4.606 0.737 -6.649 1.00 97.50 92 PHE A N 1
ATOM 737 C CA . PHE A 1 92 ? -4.019 2.064 -6.500 1.00 97.50 92 PHE A CA 1
ATOM 738 C C . PHE A 1 92 ? -3.738 2.398 -5.035 1.00 97.50 92 PHE A C 1
ATOM 740 O O . PHE A 1 92 ? -2.622 2.787 -4.707 1.00 97.50 92 PHE A O 1
ATOM 747 N N . LEU A 1 93 ? -4.707 2.194 -4.135 1.00 96.94 93 LEU A N 1
ATOM 748 C CA . LEU A 1 93 ? -4.523 2.461 -2.703 1.00 96.94 93 LEU A CA 1
ATOM 749 C C . LEU A 1 93 ? -3.348 1.670 -2.115 1.00 96.94 93 LEU A C 1
ATOM 751 O O . LEU A 1 93 ? -2.582 2.190 -1.300 1.00 96.94 93 LEU A O 1
ATOM 755 N N . GLU A 1 94 ? -3.171 0.419 -2.544 1.00 97.81 94 GLU A N 1
ATOM 756 C CA . GLU A 1 94 ? -2.001 -0.371 -2.175 1.00 97.81 94 GLU A CA 1
ATOM 757 C C . GLU A 1 94 ? -0.701 0.231 -2.733 1.00 97.81 94 GLU A C 1
ATOM 759 O O . GLU A 1 94 ? 0.260 0.398 -1.977 1.00 97.81 94 GLU A O 1
ATOM 764 N N . ALA A 1 95 ? -0.665 0.580 -4.020 1.00 98.06 95 ALA A N 1
ATOM 765 C CA . ALA A 1 95 ? 0.496 1.198 -4.655 1.00 98.06 95 ALA A CA 1
ATOM 766 C C . ALA A 1 95 ? 0.884 2.518 -3.967 1.00 98.06 95 ALA A C 1
ATOM 768 O O . ALA A 1 95 ? 2.026 2.669 -3.537 1.00 98.06 95 ALA A O 1
ATOM 769 N N . ALA A 1 96 ? -0.077 3.416 -3.740 1.00 97.50 96 ALA A N 1
ATOM 770 C CA . ALA A 1 96 ? 0.112 4.703 -3.073 1.00 97.50 96 ALA A CA 1
ATOM 771 C C . ALA A 1 96 ? 0.624 4.554 -1.629 1.00 97.50 96 ALA A C 1
ATOM 773 O O . ALA A 1 96 ? 1.508 5.300 -1.183 1.00 97.50 96 ALA A O 1
ATOM 774 N N . LYS A 1 97 ? 0.131 3.546 -0.895 1.00 97.31 97 LYS A N 1
ATOM 775 C CA . LYS A 1 97 ? 0.640 3.202 0.440 1.00 97.31 97 LYS A CA 1
ATOM 776 C C . LYS A 1 97 ? 2.118 2.814 0.383 1.00 97.31 97 LYS A C 1
ATOM 778 O O . LYS A 1 97 ? 2.905 3.287 1.205 1.00 97.31 97 LYS A O 1
ATOM 783 N N . TRP A 1 98 ? 2.504 1.973 -0.575 1.00 98.19 98 TRP A N 1
ATOM 784 C CA . TRP A 1 98 ? 3.899 1.568 -0.753 1.00 98.19 98 TRP A CA 1
ATOM 785 C C . TRP A 1 98 ? 4.780 2.710 -1.262 1.00 98.19 98 TRP A C 1
ATOM 787 O O . TRP A 1 98 ? 5.892 2.854 -0.763 1.00 98.19 98 TRP A O 1
ATOM 797 N N . THR A 1 99 ? 4.286 3.581 -2.144 1.00 98.00 99 THR A N 1
ATOM 798 C CA . THR A 1 99 ? 4.980 4.812 -2.558 1.00 98.00 99 THR A CA 1
ATOM 799 C C . THR A 1 99 ? 5.298 5.681 -1.344 1.00 98.00 99 THR A C 1
ATOM 801 O O . THR A 1 99 ? 6.452 6.035 -1.114 1.00 98.00 99 THR A O 1
ATOM 804 N N . THR A 1 100 ? 4.304 5.934 -0.488 1.00 96.94 100 THR A N 1
ATOM 805 C CA . THR A 1 100 ? 4.479 6.722 0.744 1.00 96.94 100 THR A CA 1
ATOM 806 C C . THR A 1 100 ? 5.466 6.081 1.717 1.00 96.94 100 THR A C 1
ATOM 808 O O . THR A 1 100 ? 6.214 6.779 2.402 1.00 96.94 100 THR A O 1
ATOM 811 N N . TYR A 1 101 ? 5.473 4.753 1.800 1.00 96.44 101 TYR A N 1
ATOM 812 C CA . TYR A 1 101 ? 6.411 4.012 2.635 1.00 96.44 101 TYR A CA 1
ATOM 813 C C . TYR A 1 101 ? 7.848 4.079 2.090 1.00 96.44 101 TYR A C 1
ATOM 815 O O . TYR A 1 101 ? 8.791 4.242 2.865 1.00 96.44 101 TYR A O 1
ATOM 823 N N . LEU A 1 102 ? 8.018 3.972 0.769 1.00 97.06 102 LEU A N 1
ATOM 824 C CA . LEU A 1 102 ? 9.319 3.864 0.108 1.00 97.06 102 LEU A CA 1
ATOM 825 C C . LEU A 1 102 ? 9.993 5.213 -0.166 1.00 97.06 102 LEU A C 1
ATOM 827 O O . LEU A 1 102 ? 11.219 5.250 -0.186 1.00 97.06 102 LEU A O 1
ATOM 831 N N . LYS A 1 103 ? 9.246 6.321 -0.270 1.00 96.75 103 LYS A N 1
ATOM 832 C CA . LYS A 1 103 ? 9.787 7.661 -0.589 1.00 96.75 103 LYS A CA 1
ATOM 833 C C . LYS A 1 103 ? 10.896 8.173 0.337 1.00 96.75 103 LYS A C 1
ATOM 835 O O . LYS A 1 103 ? 11.599 9.115 0.008 1.00 96.75 103 LYS A O 1
ATOM 840 N N . LYS A 1 104 ? 11.039 7.585 1.530 1.00 93.19 104 LYS A N 1
ATOM 841 C CA . LYS A 1 104 ? 12.125 7.909 2.474 1.00 93.19 104 LYS A CA 1
ATOM 842 C C . LYS A 1 104 ? 13.466 7.276 2.097 1.00 93.19 104 LYS A C 1
ATOM 844 O O . LYS A 1 104 ? 14.482 7.634 2.681 1.00 93.19 104 LYS A O 1
ATOM 849 N N . TYR A 1 105 ? 13.446 6.289 1.210 1.00 94.12 105 TYR A N 1
ATOM 850 C CA . TYR A 1 105 ? 14.582 5.424 0.911 1.00 94.12 105 TYR A CA 1
ATOM 851 C C . TYR A 1 105 ? 14.963 5.440 -0.569 1.00 94.12 105 TYR A C 1
ATOM 853 O O . TYR A 1 105 ? 16.118 5.160 -0.870 1.00 94.12 105 TYR A O 1
ATOM 861 N N . ILE A 1 106 ? 14.005 5.728 -1.456 1.00 95.62 106 ILE A N 1
ATOM 862 C CA . ILE A 1 106 ? 14.153 5.663 -2.916 1.00 95.62 106 ILE A CA 1
ATOM 863 C C . ILE A 1 106 ? 13.470 6.871 -3.566 1.00 95.62 106 ILE A C 1
ATOM 865 O O . ILE A 1 106 ? 12.552 7.445 -2.969 1.00 95.62 106 ILE A O 1
ATOM 869 N N . SER A 1 107 ? 13.862 7.224 -4.793 1.00 96.25 107 SER A N 1
ATOM 870 C CA . SER A 1 107 ? 13.113 8.213 -5.584 1.00 96.25 107 SER A CA 1
ATOM 871 C C . SER A 1 107 ? 11.772 7.629 -6.034 1.00 96.25 107 SER A C 1
ATOM 873 O O . SER A 1 107 ? 11.685 6.481 -6.474 1.00 96.25 107 SER A O 1
ATOM 875 N N . VAL A 1 108 ? 10.712 8.429 -5.923 1.00 96.88 108 VAL A N 1
ATOM 876 C CA . VAL A 1 108 ? 9.346 8.038 -6.302 1.00 96.88 108 VAL A CA 1
ATOM 877 C C . VAL A 1 108 ? 8.704 8.996 -7.305 1.00 96.88 108 VAL A C 1
ATOM 879 O O . VAL A 1 108 ? 7.530 8.832 -7.630 1.00 96.88 108 VAL A O 1
ATOM 882 N N . ASP A 1 109 ? 9.472 9.944 -7.842 1.00 95.69 109 ASP A N 1
ATOM 883 C CA . ASP A 1 109 ? 8.984 11.075 -8.645 1.00 95.69 109 ASP A CA 1
ATOM 884 C C . ASP A 1 109 ? 8.186 10.630 -9.878 1.00 95.69 109 ASP A C 1
ATOM 886 O O . ASP A 1 109 ? 7.244 11.292 -10.297 1.00 95.69 109 ASP A O 1
ATOM 890 N N . ARG A 1 110 ? 8.517 9.457 -10.434 1.00 94.44 110 ARG A N 1
ATOM 891 C CA . ARG A 1 110 ? 7.775 8.838 -11.544 1.00 94.44 110 ARG A CA 1
ATOM 892 C C . ARG A 1 110 ? 6.303 8.565 -11.210 1.00 94.44 110 ARG A C 1
ATOM 894 O O . ARG A 1 110 ? 5.477 8.536 -12.116 1.00 94.44 110 ARG A O 1
ATOM 901 N N . TYR A 1 111 ? 5.993 8.280 -9.949 1.00 94.44 111 TYR A N 1
ATOM 902 C CA . TYR A 1 111 ? 4.678 7.810 -9.514 1.00 94.44 111 TYR A CA 1
ATOM 903 C C . TYR A 1 111 ? 3.853 8.898 -8.827 1.00 94.44 111 TYR A C 1
ATOM 905 O O . TYR A 1 111 ? 2.626 8.806 -8.811 1.00 94.44 111 TYR A O 1
ATOM 913 N N . GLU A 1 112 ? 4.499 9.909 -8.242 1.00 90.00 112 GLU A N 1
ATOM 914 C CA . GLU A 1 112 ? 3.800 10.971 -7.519 1.00 90.00 112 GLU A CA 1
ATOM 915 C C . GLU A 1 112 ? 2.908 11.785 -8.463 1.00 90.00 112 GLU A C 1
ATOM 917 O O . GLU A 1 112 ? 3.359 12.363 -9.448 1.00 90.00 112 GLU A O 1
ATOM 922 N N . GLY A 1 113 ? 1.604 11.784 -8.181 1.00 89.62 113 GLY A N 1
ATOM 923 C CA . GLY A 1 113 ? 0.591 12.493 -8.968 1.00 89.62 113 GLY A CA 1
ATOM 924 C C . GLY A 1 113 ? 0.277 11.888 -10.341 1.00 89.62 113 GLY A C 1
ATOM 925 O O . GLY A 1 113 ? -0.769 12.206 -10.899 1.00 89.62 113 GLY A O 1
ATOM 926 N N . PHE A 1 114 ? 1.114 10.988 -10.870 1.00 95.25 114 PHE A N 1
ATOM 927 C CA . PHE A 1 114 ? 0.986 10.466 -12.237 1.00 95.25 114 PHE A CA 1
ATOM 928 C C . PHE A 1 114 ? -0.365 9.785 -12.503 1.00 95.25 114 PHE A C 1
ATOM 930 O O . PHE A 1 114 ? -0.968 9.993 -13.548 1.00 95.25 114 PHE A O 1
ATOM 937 N N . TYR A 1 115 ? -0.859 9.005 -11.540 1.00 95.19 115 TYR A N 1
ATOM 938 C CA . TYR A 1 115 ? -2.098 8.228 -11.667 1.00 95.19 115 TYR A CA 1
ATOM 939 C C . TYR A 1 115 ? -3.302 8.859 -10.949 1.00 95.19 115 TYR A C 1
ATOM 941 O O . TYR A 1 115 ? -4.356 8.233 -10.859 1.00 95.19 115 TYR A O 1
ATOM 949 N N . GLU A 1 116 ? -3.163 10.074 -10.409 1.00 93.75 116 GLU A N 1
ATOM 950 C CA . GLU A 1 116 ? -4.182 10.667 -9.533 1.00 93.75 116 GLU A CA 1
ATOM 951 C C . GLU A 1 116 ? -5.500 10.918 -10.276 1.00 93.75 116 GLU A C 1
ATOM 953 O O . GLU A 1 116 ? -6.571 10.622 -9.757 1.00 93.75 116 GLU A O 1
ATOM 958 N N . VAL A 1 117 ? -5.435 11.412 -11.515 1.00 95.44 117 VAL A N 1
ATOM 959 C CA . VAL A 1 117 ? -6.634 11.695 -12.322 1.00 95.44 117 VAL A CA 1
ATOM 960 C C . VAL A 1 117 ? -7.421 10.414 -12.607 1.00 95.44 117 VAL A C 1
ATOM 962 O O . VAL A 1 117 ? -8.623 10.362 -12.331 1.00 95.44 117 VAL A O 1
ATOM 965 N N . ASP A 1 118 ? -6.739 9.371 -13.087 1.00 94.50 118 ASP A N 1
ATOM 966 C CA . ASP A 1 118 ? -7.351 8.071 -13.384 1.00 94.50 118 ASP A CA 1
ATOM 967 C C . ASP A 1 118 ? -7.976 7.461 -12.125 1.00 94.50 118 ASP A C 1
ATOM 969 O O . ASP A 1 118 ? -9.131 7.023 -12.138 1.00 94.50 118 ASP A O 1
ATOM 973 N N . TYR A 1 119 ? -7.246 7.512 -11.005 1.00 96.06 119 TYR A N 1
ATOM 974 C CA . TYR A 1 119 ? -7.729 7.015 -9.725 1.00 96.06 119 TYR A CA 1
ATOM 975 C C . TYR A 1 119 ? -8.994 7.748 -9.271 1.00 96.06 119 TYR A C 1
ATOM 977 O O . TYR A 1 119 ? -9.966 7.104 -8.879 1.00 96.06 119 TYR A O 1
ATOM 985 N N . GLN A 1 120 ? -9.031 9.082 -9.347 1.00 96.25 120 GLN A N 1
ATOM 986 C CA . GLN A 1 120 ? -10.204 9.855 -8.930 1.00 96.25 120 GLN A CA 1
ATOM 987 C C . GLN A 1 120 ? -11.432 9.559 -9.802 1.00 96.25 120 GLN A C 1
ATOM 989 O O . GLN A 1 120 ? -12.556 9.491 -9.289 1.00 96.25 120 GLN A O 1
ATOM 994 N N . GLN A 1 121 ? -11.241 9.329 -11.103 1.00 95.31 121 GLN A N 1
ATOM 995 C CA . GLN A 1 121 ? -12.319 8.927 -12.006 1.00 95.31 121 GLN A CA 1
ATOM 996 C C . GLN A 1 121 ? -12.867 7.535 -11.656 1.00 95.31 121 GLN A C 1
ATOM 998 O O . GLN A 1 121 ? -14.087 7.362 -11.531 1.00 95.31 121 GLN A O 1
ATOM 1003 N N . GLN A 1 122 ? -11.985 6.555 -11.460 1.00 95.81 122 GLN A N 1
ATOM 1004 C CA . GLN A 1 122 ? -12.361 5.191 -11.083 1.00 95.81 122 GLN A CA 1
ATOM 1005 C C . GLN A 1 122 ? -13.012 5.154 -9.694 1.00 95.81 122 GLN A C 1
ATOM 1007 O O . GLN A 1 122 ? -14.064 4.540 -9.520 1.00 95.81 122 GLN A O 1
ATOM 1012 N N . LEU A 1 123 ? -12.465 5.890 -8.719 1.00 96.88 123 LEU A N 1
ATOM 1013 C CA . LEU A 1 123 ? -13.036 6.033 -7.381 1.00 96.88 123 LEU A CA 1
ATOM 1014 C C . LEU A 1 123 ? -14.450 6.603 -7.451 1.00 96.88 123 LEU A C 1
ATOM 1016 O O . LEU A 1 123 ? -15.362 6.040 -6.853 1.00 96.88 123 LEU A O 1
ATOM 1020 N N . SER A 1 124 ? -14.653 7.691 -8.198 1.00 96.06 124 SER A N 1
ATOM 1021 C CA . SER A 1 124 ? -15.972 8.303 -8.375 1.00 96.06 124 SER A CA 1
ATOM 1022 C C . SER A 1 124 ? -16.986 7.316 -8.962 1.00 96.06 124 SER A C 1
ATOM 1024 O O . SER A 1 124 ? -18.116 7.210 -8.471 1.00 96.06 124 SER A O 1
ATOM 1026 N N . SER A 1 125 ? -16.592 6.552 -9.979 1.00 95.88 125 SER A N 1
ATOM 1027 C CA . SER A 1 125 ? -17.453 5.541 -10.603 1.00 95.88 125 SER A CA 1
ATOM 1028 C C . SER A 1 125 ? -17.794 4.419 -9.619 1.00 95.88 125 SER A C 1
ATOM 1030 O O . SER A 1 125 ? -18.975 4.105 -9.413 1.00 95.88 125 SER A O 1
ATOM 1032 N N . TYR A 1 126 ? -16.785 3.911 -8.906 1.00 96.75 126 TYR A N 1
ATOM 1033 C CA . TYR A 1 126 ? -16.936 2.860 -7.909 1.00 96.75 126 TYR A CA 1
ATOM 1034 C C . TYR A 1 126 ? -17.872 3.257 -6.764 1.00 96.75 126 TYR A C 1
ATOM 1036 O O . TYR A 1 126 ? -18.868 2.571 -6.513 1.00 96.75 126 TYR A O 1
ATOM 1044 N N . ILE A 1 127 ? -17.618 4.389 -6.098 1.00 97.31 127 ILE A N 1
ATOM 1045 C CA . ILE A 1 127 ? -18.412 4.816 -4.936 1.00 97.31 127 ILE A CA 1
ATOM 1046 C C . ILE A 1 127 ? -19.872 5.076 -5.314 1.00 97.31 127 ILE A C 1
ATOM 1048 O O . ILE A 1 127 ? -20.782 4.756 -4.551 1.00 97.31 127 ILE A O 1
ATOM 1052 N N . ASN A 1 128 ? -20.130 5.596 -6.519 1.00 97.38 128 ASN A N 1
ATOM 1053 C CA . ASN A 1 128 ? -21.491 5.796 -7.007 1.00 97.38 128 ASN A CA 1
ATOM 1054 C C . ASN A 1 128 ? -22.212 4.459 -7.221 1.00 97.38 128 ASN A C 1
ATOM 1056 O O . ASN A 1 128 ? -23.401 4.346 -6.903 1.00 97.38 128 ASN A O 1
ATOM 1060 N N . ALA A 1 129 ? -21.517 3.450 -7.750 1.00 96.56 129 ALA A N 1
ATOM 1061 C CA . ALA A 1 129 ? -22.066 2.112 -7.936 1.00 96.56 129 ALA A CA 1
ATOM 1062 C C . ALA A 1 129 ? -22.351 1.423 -6.593 1.00 96.56 129 ALA A C 1
ATOM 1064 O O . ALA A 1 129 ? -23.449 0.892 -6.404 1.00 96.56 129 ALA A O 1
ATOM 1065 N N . VAL A 1 130 ? -21.407 1.473 -5.647 1.00 96.50 130 VAL A N 1
ATOM 1066 C CA . VAL A 1 130 ? -21.580 0.914 -4.297 1.00 96.50 130 VAL A CA 1
ATOM 1067 C C . VAL A 1 130 ? -22.739 1.603 -3.585 1.00 96.50 130 VAL A C 1
ATOM 1069 O O . VAL A 1 130 ? -23.643 0.919 -3.121 1.00 96.50 130 VAL A O 1
ATOM 1072 N N . TYR A 1 131 ? -22.809 2.935 -3.608 1.00 97.75 131 TYR A N 1
ATOM 1073 C CA . TYR A 1 131 ? -23.895 3.697 -2.986 1.00 97.75 131 TYR A CA 1
ATOM 1074 C C . TYR A 1 131 ? -25.278 3.305 -3.523 1.00 97.75 131 TYR A C 1
ATOM 1076 O O . TYR A 1 131 ? -26.205 3.044 -2.753 1.00 97.75 131 TYR A O 1
ATOM 1084 N N . LYS A 1 132 ? -25.428 3.199 -4.852 1.00 97.69 132 LYS A N 1
ATOM 1085 C CA . LYS A 1 132 ? -26.682 2.740 -5.472 1.00 97.69 132 LYS A CA 1
ATOM 1086 C C . LYS A 1 132 ? -27.065 1.340 -4.984 1.00 97.69 132 LYS A C 1
ATOM 1088 O O . LYS A 1 132 ? -28.226 1.123 -4.641 1.00 97.69 132 LYS A O 1
ATOM 1093 N N . ARG A 1 133 ? -26.106 0.410 -4.917 1.00 96.25 133 ARG A N 1
ATOM 1094 C CA . ARG A 1 133 ? -26.328 -0.962 -4.427 1.00 96.25 133 ARG A CA 1
ATOM 1095 C C . ARG A 1 133 ? -26.681 -0.991 -2.940 1.00 96.25 133 ARG A C 1
ATOM 1097 O O . ARG A 1 133 ? -27.615 -1.700 -2.579 1.00 96.25 133 ARG A O 1
ATOM 1104 N N . SER A 1 134 ? -26.025 -0.191 -2.101 1.00 96.06 134 SER A N 1
ATOM 1105 C CA . SER A 1 134 ? -26.337 -0.085 -0.670 1.00 96.06 134 SER A CA 1
ATOM 1106 C C . SER A 1 134 ? -27.786 0.337 -0.440 1.00 96.06 134 SER A C 1
ATOM 1108 O O . SER A 1 134 ? -28.488 -0.293 0.345 1.00 96.06 134 SER A O 1
ATOM 1110 N N . LYS A 1 135 ? -28.303 1.307 -1.206 1.00 96.00 135 LYS A N 1
ATOM 1111 C CA . LYS A 1 135 ? -29.726 1.681 -1.121 1.00 96.00 135 LYS A CA 1
ATOM 1112 C C . LYS A 1 135 ? -30.677 0.549 -1.517 1.00 96.00 135 LYS A C 1
ATOM 1114 O O . LYS A 1 135 ? -31.750 0.429 -0.933 1.00 96.00 135 LYS A O 1
ATOM 1119 N N . LEU A 1 136 ? -30.312 -0.286 -2.492 1.00 96.81 136 LEU A N 1
ATOM 1120 C CA . LEU A 1 136 ? -31.110 -1.465 -2.857 1.00 96.81 136 LEU A CA 1
ATOM 1121 C C . LEU A 1 136 ? -31.094 -2.529 -1.748 1.00 96.81 136 LEU A C 1
ATOM 1123 O O . LEU A 1 136 ? -32.130 -3.128 -1.463 1.00 96.81 136 LEU A O 1
ATOM 1127 N N . LEU A 1 137 ? -29.950 -2.728 -1.087 1.00 95.50 137 LEU A N 1
ATOM 1128 C CA . LEU A 1 137 ? -29.825 -3.625 0.066 1.00 95.50 137 LEU A CA 1
ATOM 1129 C C . LEU A 1 137 ? -30.701 -3.156 1.235 1.00 95.50 137 LEU A C 1
ATOM 1131 O O . LEU A 1 137 ? -31.461 -3.951 1.776 1.00 95.50 137 LEU A O 1
ATOM 1135 N N . ILE A 1 138 ? -30.698 -1.856 1.541 1.00 93.44 138 ILE A N 1
ATOM 1136 C CA . ILE A 1 138 ? -31.584 -1.265 2.558 1.00 93.44 138 ILE A CA 1
ATOM 1137 C C . ILE A 1 138 ? -33.059 -1.493 2.203 1.00 93.44 138 ILE A C 1
ATOM 1139 O O . ILE A 1 138 ? -33.829 -1.984 3.022 1.00 93.44 138 ILE A O 1
ATOM 1143 N N . ARG A 1 139 ? -33.465 -1.199 0.959 1.00 92.94 139 ARG A N 1
ATOM 1144 C CA . ARG A 1 139 ? -34.856 -1.396 0.500 1.00 92.94 139 ARG A CA 1
ATOM 1145 C C . ARG A 1 139 ? -35.311 -2.854 0.572 1.00 92.94 139 ARG A C 1
ATOM 1147 O O . ARG A 1 139 ? -36.494 -3.107 0.766 1.00 92.94 139 ARG A O 1
ATOM 1154 N N . SER A 1 140 ? -34.385 -3.794 0.410 1.00 95.12 140 SER A N 1
ATOM 1155 C CA . SER A 1 140 ? -34.633 -5.236 0.527 1.00 95.12 140 SER A CA 1
ATOM 1156 C C . SER A 1 140 ? -34.416 -5.777 1.944 1.00 95.12 140 SER A C 1
ATOM 1158 O O . SER A 1 140 ? -34.362 -6.991 2.122 1.00 95.12 140 SER A O 1
ATOM 1160 N N . ARG A 1 141 ? -34.294 -4.897 2.952 1.00 92.75 141 ARG A N 1
ATOM 1161 C CA . ARG A 1 141 ? -34.067 -5.236 4.370 1.00 92.75 141 ARG A CA 1
ATOM 1162 C C . ARG A 1 141 ? -32.799 -6.063 4.625 1.00 92.75 141 ARG A C 1
ATOM 1164 O O . ARG A 1 141 ? -32.664 -6.710 5.654 1.00 92.75 141 ARG A O 1
ATOM 1171 N N . SER A 1 142 ? -31.847 -6.036 3.693 1.00 93.88 142 SER A N 1
ATOM 1172 C CA . SER A 1 142 ? -30.536 -6.680 3.824 1.00 93.88 142 SER A CA 1
ATOM 1173 C C . SER A 1 142 ? -29.547 -5.741 4.526 1.00 93.88 142 SER A C 1
ATOM 1175 O O . SER A 1 142 ? -28.564 -5.307 3.918 1.00 93.88 142 SER A O 1
ATOM 1177 N N . PHE A 1 143 ? -29.833 -5.386 5.782 1.00 91.75 143 PHE A N 1
ATOM 1178 C CA . PHE A 1 143 ? -29.123 -4.330 6.515 1.00 91.75 143 PHE A CA 1
ATOM 1179 C C . PHE A 1 143 ? -27.650 -4.657 6.776 1.00 91.75 143 PHE A C 1
ATOM 1181 O O . PHE A 1 143 ? -26.808 -3.837 6.424 1.00 91.75 143 PHE A O 1
ATOM 1188 N N . ASP A 1 144 ? -27.313 -5.875 7.210 1.00 91.31 144 ASP A N 1
ATOM 1189 C CA . ASP A 1 144 ? -25.915 -6.291 7.435 1.00 91.31 144 ASP A CA 1
ATOM 1190 C C . ASP A 1 144 ? -25.042 -6.089 6.188 1.00 91.31 144 ASP A C 1
ATOM 1192 O O . ASP A 1 144 ? -23.935 -5.549 6.226 1.00 91.31 144 ASP A O 1
ATOM 1196 N N . LYS A 1 145 ? -25.573 -6.487 5.023 1.00 93.44 145 LYS A N 1
ATOM 1197 C CA . LYS A 1 145 ? -24.880 -6.330 3.738 1.00 93.44 145 LYS A CA 1
ATOM 1198 C C . LYS A 1 145 ? -24.749 -4.859 3.357 1.00 93.44 145 LYS A C 1
ATOM 1200 O O . LYS A 1 145 ? -23.731 -4.481 2.780 1.00 93.44 145 LYS A O 1
ATOM 1205 N N . ALA A 1 146 ? -25.770 -4.047 3.627 1.00 94.88 146 ALA A N 1
ATOM 1206 C CA . ALA A 1 146 ? -25.718 -2.612 3.378 1.00 94.88 146 ALA A CA 1
ATOM 1207 C C . ALA A 1 146 ? -24.666 -1.941 4.267 1.00 94.88 146 ALA A C 1
ATOM 1209 O O . ALA A 1 146 ? -23.861 -1.167 3.754 1.00 94.88 146 ALA A O 1
ATOM 1210 N N . GLN A 1 147 ? -24.623 -2.288 5.554 1.00 94.31 147 GLN A N 1
ATOM 1211 C CA . GLN A 1 147 ? -23.707 -1.713 6.531 1.00 94.31 147 GLN A CA 1
ATOM 1212 C C . GLN A 1 147 ? -22.248 -1.939 6.127 1.00 94.31 147 GLN A C 1
ATOM 1214 O O . GLN A 1 147 ? -21.487 -0.979 6.049 1.00 94.31 147 GLN A O 1
ATOM 1219 N N . ILE A 1 148 ? -21.875 -3.167 5.741 1.00 94.38 148 ILE A N 1
ATOM 1220 C CA . ILE A 1 148 ? -20.521 -3.476 5.242 1.00 94.38 148 ILE A CA 1
ATOM 1221 C C . ILE A 1 148 ? -20.131 -2.535 4.090 1.00 94.38 148 ILE A C 1
ATOM 1223 O O . ILE A 1 148 ? -19.032 -1.983 4.071 1.00 94.38 148 ILE A O 1
ATOM 1227 N N . ARG A 1 149 ? -21.044 -2.320 3.135 1.00 95.62 149 ARG A N 1
ATOM 1228 C CA . ARG A 1 149 ? -20.801 -1.471 1.957 1.00 95.62 149 ARG A CA 1
ATOM 1229 C C . ARG A 1 149 ? -20.788 0.015 2.275 1.00 95.62 149 ARG A C 1
ATOM 1231 O O . ARG A 1 149 ? -20.089 0.773 1.614 1.00 95.62 149 ARG A O 1
ATOM 1238 N N . LEU A 1 150 ? -21.566 0.455 3.252 1.00 95.94 150 LEU A N 1
ATOM 1239 C CA . LEU A 1 150 ? -21.578 1.848 3.673 1.00 95.94 150 LEU A CA 1
ATOM 1240 C C . LEU A 1 150 ? -20.338 2.198 4.512 1.00 95.94 150 LEU A C 1
ATOM 1242 O O . LEU A 1 150 ? -19.779 3.270 4.317 1.00 95.94 150 LEU A O 1
ATOM 1246 N N . ILE A 1 151 ? -19.848 1.284 5.358 1.00 95.62 151 ILE A N 1
ATOM 1247 C CA . ILE A 1 151 ? -18.567 1.440 6.075 1.00 95.62 151 ILE A CA 1
ATOM 1248 C C . ILE A 1 151 ? -17.416 1.551 5.071 1.00 95.62 151 ILE A C 1
ATOM 1250 O O . ILE A 1 151 ? -16.529 2.394 5.213 1.00 95.62 151 ILE A O 1
ATOM 1254 N N . GLU A 1 152 ? -17.444 0.717 4.030 1.00 94.94 152 GLU A N 1
ATOM 1255 C CA . GLU A 1 152 ? -16.499 0.784 2.917 1.00 94.94 152 GLU A CA 1
ATOM 1256 C C . GLU A 1 152 ? -16.517 2.171 2.248 1.00 94.94 152 GLU A C 1
ATOM 1258 O O . GLU A 1 152 ? -15.460 2.774 2.057 1.00 94.94 152 GLU A O 1
ATOM 1263 N N . LEU A 1 153 ? -17.704 2.714 1.952 1.00 96.50 153 LEU A N 1
ATOM 1264 C CA . LEU A 1 153 ? -17.851 4.056 1.381 1.00 96.50 153 LEU A CA 1
ATOM 1265 C C . LEU A 1 153 ? -17.325 5.156 2.299 1.00 96.50 153 LEU A C 1
ATOM 1267 O O . LEU A 1 153 ? -16.601 6.024 1.821 1.00 96.50 153 LEU A O 1
ATOM 1271 N N . GLU A 1 154 ? -17.652 5.113 3.589 1.00 95.31 154 GLU A N 1
ATOM 1272 C CA . GLU A 1 154 ? -17.183 6.112 4.554 1.00 95.31 154 GLU A CA 1
ATOM 1273 C C . GLU A 1 154 ? -15.659 6.053 4.721 1.00 95.31 154 GLU A C 1
ATOM 1275 O O . GLU A 1 154 ? -15.011 7.082 4.881 1.00 95.31 154 GLU A O 1
ATOM 1280 N N . THR A 1 155 ? -15.059 4.866 4.595 1.00 94.19 155 THR A N 1
ATOM 1281 C CA . THR A 1 155 ? -13.598 4.696 4.613 1.00 94.19 155 THR A CA 1
ATOM 1282 C C . THR A 1 155 ? -12.940 5.274 3.357 1.00 94.19 155 THR A C 1
ATOM 1284 O O . THR A 1 155 ? -11.895 5.916 3.445 1.00 94.19 155 THR A O 1
ATOM 1287 N N . LEU A 1 156 ? -13.529 5.039 2.180 1.00 94.75 156 LEU A N 1
ATOM 1288 C CA . LEU A 1 156 ? -12.983 5.490 0.894 1.00 94.75 156 LEU A CA 1
ATOM 1289 C C . LEU A 1 156 ? -13.214 6.983 0.639 1.00 94.75 156 LEU A C 1
ATOM 1291 O O . LEU A 1 156 ? -12.373 7.643 0.028 1.00 94.75 156 LEU A O 1
ATOM 1295 N N . LYS A 1 157 ? -14.361 7.514 1.067 1.00 95.75 157 LYS A N 1
ATOM 1296 C CA . LYS A 1 157 ? -14.740 8.915 0.895 1.00 95.75 157 LYS A CA 1
ATOM 1297 C C . LYS A 1 157 ? -15.637 9.380 2.051 1.00 95.75 157 LYS A C 1
ATOM 1299 O O . LYS A 1 157 ? -16.862 9.395 1.895 1.00 95.75 157 LYS A O 1
ATOM 1304 N N . PRO A 1 158 ? -15.036 9.801 3.1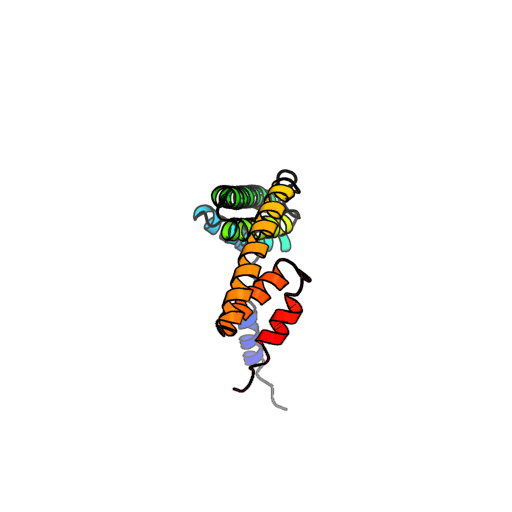77 1.00 95.62 158 PRO A N 1
ATOM 1305 C CA . PRO A 1 158 ? -15.780 10.355 4.302 1.00 95.62 158 PRO A CA 1
ATOM 1306 C C . PRO A 1 158 ? -16.689 11.510 3.873 1.00 95.62 158 PRO A C 1
ATOM 1308 O O . PRO A 1 158 ? -16.285 12.363 3.075 1.00 95.62 158 PRO A O 1
ATOM 1311 N N . GLY A 1 159 ? -17.916 11.547 4.393 1.00 94.31 159 GLY A N 1
ATOM 1312 C CA . GLY A 1 159 ? -18.887 12.600 4.066 1.00 94.31 159 GLY A CA 1
ATOM 1313 C C . GLY A 1 159 ? -19.463 12.514 2.647 1.00 94.31 159 GLY A C 1
ATOM 1314 O O . GLY A 1 159 ? -19.968 13.504 2.110 1.00 94.31 159 GLY A O 1
ATOM 1315 N N . PHE A 1 160 ? -19.385 11.349 1.997 1.00 96.62 160 PHE A N 1
ATOM 1316 C CA . PHE A 1 160 ? -20.022 11.149 0.700 1.00 96.62 160 PHE A CA 1
ATOM 1317 C C . PHE A 1 160 ? -21.548 11.085 0.839 1.00 96.62 160 PHE A C 1
ATOM 1319 O O . PHE A 1 160 ? -22.115 10.035 1.136 1.00 96.62 160 PHE A O 1
ATOM 1326 N N . ARG A 1 161 ? -22.222 12.201 0.528 1.00 96.25 161 ARG A N 1
A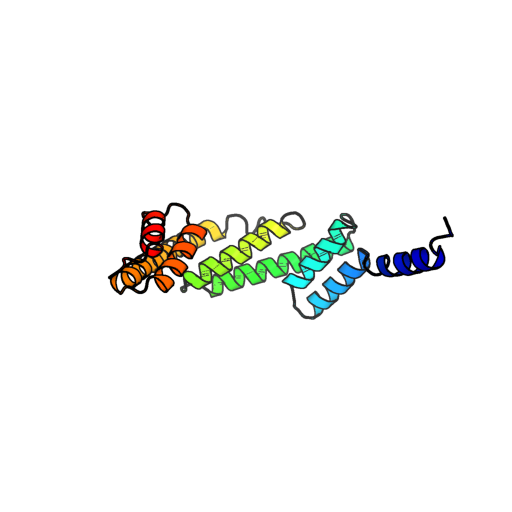TOM 1327 C CA . ARG A 1 161 ? -23.693 12.314 0.564 1.00 96.25 161 ARG A CA 1
ATOM 1328 C C . ARG A 1 161 ? -24.241 11.933 1.948 1.00 96.25 161 ARG A C 1
ATOM 1330 O O . ARG A 1 161 ? -23.667 12.329 2.950 1.00 96.25 161 ARG A O 1
ATOM 1337 N N . ASP A 1 162 ? -25.333 11.176 1.973 1.00 96.12 162 ASP A N 1
ATOM 1338 C CA . ASP A 1 162 ? -26.060 10.702 3.147 1.00 96.12 162 ASP A CA 1
ATOM 1339 C C . ASP A 1 162 ? -25.558 9.338 3.669 1.00 96.12 162 ASP A C 1
ATOM 1341 O O . ASP A 1 162 ? -26.289 8.618 4.345 1.00 96.12 162 ASP A O 1
ATOM 1345 N N . VAL A 1 163 ? -24.332 8.910 3.322 1.00 95.81 163 VAL A N 1
ATOM 1346 C CA . VAL A 1 163 ? -23.796 7.593 3.736 1.00 95.81 163 VAL A CA 1
ATOM 1347 C C . VAL A 1 163 ? -23.782 7.436 5.256 1.00 95.81 163 VAL A C 1
ATOM 1349 O O . VAL A 1 163 ? -24.095 6.354 5.752 1.00 95.81 163 VAL A O 1
ATOM 1352 N N . LYS A 1 164 ? -23.477 8.506 5.995 1.00 93.88 164 LYS A N 1
ATOM 1353 C CA . LYS A 1 164 ? -23.440 8.487 7.459 1.00 93.88 164 LYS A CA 1
ATOM 1354 C C . LYS A 1 164 ? -24.832 8.292 8.061 1.00 93.88 164 LYS A C 1
ATOM 1356 O O . LYS A 1 164 ? -25.003 7.490 8.972 1.00 93.88 164 LYS A O 1
ATOM 1361 N N . GLU A 1 165 ? -25.833 8.969 7.518 1.00 93.44 165 GLU A N 1
ATOM 1362 C CA . GLU A 1 165 ? -27.231 8.828 7.912 1.00 93.44 165 GLU A CA 1
ATOM 1363 C C . GLU A 1 165 ? -27.757 7.425 7.580 1.00 93.44 165 GLU A C 1
ATOM 1365 O O . GLU A 1 165 ? -28.434 6.804 8.399 1.00 93.44 165 GLU A O 1
ATOM 1370 N N . LEU A 1 166 ? -27.402 6.888 6.407 1.00 92.81 166 LEU A N 1
ATOM 1371 C CA . LEU A 1 166 ? -27.758 5.525 6.007 1.00 92.81 166 LEU A CA 1
ATOM 1372 C C . LEU A 1 166 ? -27.106 4.465 6.907 1.00 92.81 166 LEU A C 1
ATOM 1374 O O . LEU A 1 166 ? -27.741 3.445 7.170 1.00 92.81 166 LEU A O 1
ATOM 1378 N N . LEU A 1 167 ? -25.878 4.698 7.389 1.00 90.88 167 LEU A N 1
ATOM 1379 C CA . LEU A 1 167 ? -25.216 3.829 8.368 1.00 90.88 167 LEU A CA 1
ATOM 1380 C C . LEU A 1 167 ? -26.005 3.772 9.669 1.00 90.88 167 LEU A C 1
ATOM 1382 O O . LEU A 1 167 ? -26.397 2.685 10.087 1.00 90.88 167 LEU A O 1
ATOM 1386 N N . THR A 1 168 ? -26.312 4.936 10.245 1.00 88.25 168 THR A N 1
ATOM 1387 C CA . THR A 1 168 ? -27.115 5.022 11.470 1.00 88.25 168 THR A CA 1
ATOM 1388 C C . THR A 1 168 ? -28.474 4.350 11.293 1.00 88.25 168 THR A C 1
ATOM 1390 O O . THR A 1 168 ? -28.908 3.608 12.165 1.00 88.25 168 THR A O 1
ATOM 1393 N N . PHE A 1 169 ? -29.133 4.538 10.146 1.00 84.56 169 PHE A N 1
ATOM 1394 C CA . PHE A 1 169 ? -30.393 3.852 9.853 1.00 84.56 169 PHE A CA 1
ATOM 1395 C C . PHE A 1 169 ? -30.239 2.326 9.787 1.00 84.56 169 PHE A C 1
ATOM 1397 O O . PHE A 1 169 ? -31.103 1.608 10.273 1.00 84.56 169 PHE A O 1
ATOM 1404 N N . SER A 1 170 ? -29.155 1.818 9.192 1.00 79.56 170 SER A N 1
ATOM 1405 C CA . SER A 1 170 ? -28.907 0.373 9.092 1.00 79.56 170 SER A CA 1
ATOM 1406 C C . SER A 1 170 ? -28.496 -0.292 10.411 1.00 79.56 170 SER A C 1
ATOM 1408 O O . SER A 1 170 ? -28.635 -1.504 10.527 1.00 79.56 170 SER A O 1
ATOM 1410 N N . GLU A 1 171 ? -28.004 0.480 11.385 1.00 74.69 171 GLU A N 1
ATOM 1411 C CA . GLU A 1 171 ?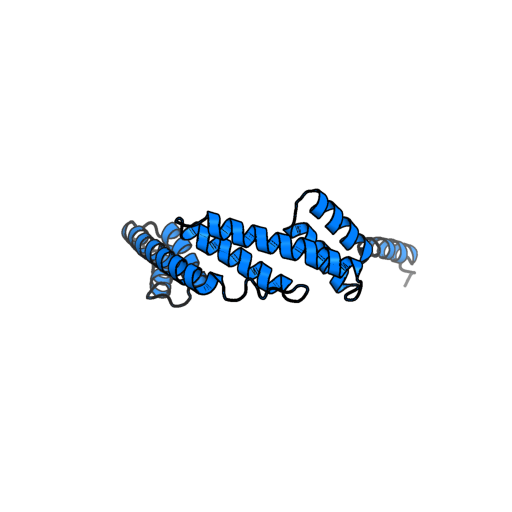 -27.607 0.009 12.722 1.00 74.69 171 GLU A CA 1
ATOM 1412 C C . GLU A 1 171 ? -28.789 -0.132 13.686 1.00 74.69 171 GLU A C 1
ATOM 1414 O O . GLU A 1 171 ? -28.757 -0.954 14.601 1.00 74.69 171 GLU A O 1
ATOM 1419 N N . VAL A 1 172 ? -29.835 0.671 13.491 1.00 66.00 172 VAL A N 1
ATOM 1420 C CA . VAL A 1 172 ? -31.047 0.632 14.308 1.00 66.00 172 VAL A CA 1
ATOM 1421 C C . VAL A 1 172 ? -32.025 -0.336 13.648 1.00 66.00 172 VAL A C 1
ATOM 1423 O O . VAL A 1 172 ? -32.800 0.061 12.782 1.00 66.00 172 VAL A O 1
ATOM 1426 N N . GLU A 1 173 ? -31.986 -1.617 14.029 1.00 53.88 173 GLU A N 1
ATOM 1427 C CA . GLU A 1 173 ? -33.031 -2.586 13.666 1.00 53.88 173 GLU A CA 1
ATOM 1428 C C . GLU A 1 173 ? -34.418 -1.972 13.942 1.00 53.88 173 GLU A C 1
ATOM 1430 O O . GLU A 1 173 ? -34.736 -1.675 15.100 1.00 53.88 173 GLU A O 1
ATOM 1435 N N . PRO A 1 174 ? -35.288 -1.774 12.933 1.00 53.44 174 PRO A N 1
ATOM 1436 C CA . PRO A 1 174 ? -36.678 -1.494 13.219 1.00 53.44 174 PRO A CA 1
ATOM 1437 C C . PRO A 1 174 ? -37.288 -2.803 13.718 1.00 53.44 174 PRO A C 1
ATOM 1439 O O . PRO A 1 174 ? -37.408 -3.766 12.958 1.00 53.44 174 PRO A O 1
ATOM 1442 N N . ILE A 1 175 ? -37.646 -2.838 15.000 1.00 48.69 175 ILE A N 1
ATOM 1443 C CA . ILE A 1 175 ? -38.445 -3.917 15.582 1.00 48.69 175 ILE A CA 1
ATOM 1444 C C . ILE A 1 175 ? -39.770 -3.952 14.800 1.00 48.69 175 ILE A C 1
ATOM 1446 O O . ILE A 1 175 ? -40.537 -2.988 14.854 1.00 48.69 175 ILE A O 1
ATOM 1450 N N . TYR A 1 176 ? -40.000 -5.022 14.035 1.00 47.56 176 TYR A N 1
ATOM 1451 C CA . TYR A 1 176 ? -41.248 -5.289 13.311 1.00 47.56 176 TYR A CA 1
ATOM 1452 C C . TYR A 1 176 ? -41.972 -6.480 13.925 1.00 47.56 176 TYR A C 1
ATOM 1454 O O . TYR A 1 176 ? -41.287 -7.486 14.218 1.00 47.56 176 TYR A O 1
#

Radius of gyration: 24.38 Å; chains: 1; bounding box: 67×31×71 Å

Sequence (176 aa):
MKFMNIRLLLLLCGLILTSCHGAKYHYKQGNKFAEAHMLKPAVTEYKKALDKKPEKVNFLIAMEHRGSALLEELYTNYRFADGNDSLSVYKFLEAAKWTTYLKKYISVDRYEGFYEVDYQQQLSSYINAVYKRSKLLIRSRSFDKAQIRLIELETLKPGFRDVKELLTFSEVEPIY